Protein AF-A0A948IX74-F1 (afdb_monomer_lite)

Radius of gyration: 16.76 Å; chains: 1; bounding box: 31×43×62 Å

Secondary structure (DSSP, 8-state):
-----HHHHHHHHHHHHHHHHHHHHHH-TT-B--TT-SEEEEEPPTT--HHHHHHHHHTTT--EEEGGGG-SSSS---EEEEESSSSSSHHHHHHHHHHHHHHHHT--------

Sequence (114 aa):
KGFIGLGIARGHHQAEQIARRAIAAEVLPQARGAAEGIHVWLDLPAGWAPDRVHRLAQEKGLSLVTADAFAADPDHPNGLRISLGGPAKQAVLRGALEGVAALLGGGPALRVVV

Structure (mmCIF, N/CA/C/O backbone):
data_AF-A0A948IX74-F1
#
_entry.id   AF-A0A948IX74-F1
#
loop_
_atom_site.group_PDB
_atom_site.id
_atom_site.type_symbol
_atom_site.label_atom_id
_atom_site.label_alt_id
_atom_site.label_comp_id
_atom_site.label_asym_id
_atom_site.label_entity_id
_atom_site.label_seq_id
_atom_site.pdbx_PDB_ins_code
_atom_site.Cartn_x
_atom_site.Cartn_y
_atom_site.Cartn_z
_atom_site.occupancy
_atom_site.B_iso_or_equiv
_atom_site.auth_seq_id
_atom_site.auth_comp_id
_atom_site.auth_asym_id
_atom_site.auth_atom_id
_atom_site.pdbx_PDB_model_num
ATOM 1 N N . LYS A 1 1 ? 5.638 31.910 32.148 1.00 42.25 1 LYS A N 1
ATOM 2 C CA . LYS A 1 1 ? 4.473 31.465 31.337 1.00 42.25 1 LYS A CA 1
ATOM 3 C C . LYS A 1 1 ? 4.970 30.378 30.391 1.00 42.25 1 LYS A C 1
ATOM 5 O O . LYS A 1 1 ? 5.723 30.693 29.483 1.00 42.25 1 LYS A O 1
ATOM 10 N N . GLY A 1 2 ? 4.706 29.115 30.729 1.00 44.81 2 GLY A N 1
ATOM 11 C CA . GLY A 1 2 ? 5.376 27.946 30.153 1.00 44.81 2 GLY A CA 1
ATOM 12 C C . GLY A 1 2 ? 4.836 27.527 28.786 1.00 44.81 2 GLY A C 1
ATOM 13 O O . GLY A 1 2 ? 3.629 27.521 28.559 1.00 44.81 2 GLY A O 1
ATOM 14 N N . PHE A 1 3 ? 5.756 27.150 27.901 1.00 53.12 3 PHE A N 1
ATOM 15 C CA . PHE A 1 3 ? 5.497 26.428 26.660 1.00 53.12 3 PHE A CA 1
ATOM 16 C C . PHE A 1 3 ? 5.236 24.948 26.985 1.00 53.12 3 PHE A C 1
ATOM 18 O O . PHE A 1 3 ? 6.160 24.146 27.065 1.00 53.12 3 PHE A O 1
ATOM 25 N N . ILE A 1 4 ? 3.968 24.584 27.170 1.00 56.03 4 ILE A N 1
ATOM 26 C CA . ILE A 1 4 ? 3.495 23.194 27.320 1.00 56.03 4 ILE A CA 1
ATOM 27 C C . ILE A 1 4 ? 2.633 22.792 26.112 1.00 56.03 4 ILE A C 1
ATOM 29 O O . ILE A 1 4 ? 1.545 22.260 26.256 1.00 56.03 4 ILE A O 1
ATOM 33 N N . GLY A 1 5 ? 3.077 23.116 24.893 1.00 52.44 5 GLY A N 1
ATOM 34 C CA . GLY A 1 5 ? 2.332 22.799 23.661 1.00 52.44 5 GLY A CA 1
ATOM 35 C C . GLY A 1 5 ? 2.923 21.654 22.834 1.00 52.44 5 GLY A C 1
ATOM 36 O O . GLY A 1 5 ? 2.208 20.977 22.104 1.00 52.44 5 GLY A O 1
ATOM 37 N N . LEU A 1 6 ? 4.232 21.410 22.948 1.00 55.41 6 LEU A N 1
ATOM 38 C CA . LEU A 1 6 ? 4.956 20.574 21.984 1.00 55.41 6 LEU A CA 1
ATOM 39 C C . LEU A 1 6 ? 4.879 19.064 22.282 1.00 55.41 6 LEU A C 1
ATOM 41 O O . LEU A 1 6 ? 5.031 18.258 21.368 1.00 55.41 6 LEU A O 1
ATOM 45 N N . GLY A 1 7 ? 4.631 18.672 23.537 1.00 53.38 7 GLY A N 1
ATOM 46 C CA . GLY A 1 7 ? 4.565 17.260 23.947 1.00 53.38 7 GLY A CA 1
ATOM 47 C C . GLY A 1 7 ? 3.238 16.572 23.609 1.00 53.38 7 GLY A C 1
ATOM 48 O O . GLY A 1 7 ? 3.234 15.428 23.164 1.00 53.38 7 GLY A O 1
ATOM 49 N N . ILE A 1 8 ? 2.115 17.282 23.755 1.00 59.72 8 ILE A N 1
ATOM 50 C CA . ILE A 1 8 ? 0.769 16.699 23.601 1.00 59.72 8 ILE A CA 1
ATOM 51 C C . ILE A 1 8 ? 0.417 16.506 22.117 1.00 59.72 8 ILE A C 1
ATOM 53 O O . ILE A 1 8 ? -0.081 15.454 21.721 1.00 59.72 8 ILE A O 1
ATOM 57 N N . ALA A 1 9 ? 0.765 17.477 21.266 1.00 58.91 9 ALA A N 1
ATOM 58 C CA . ALA A 1 9 ? 0.553 17.380 19.821 1.00 58.91 9 ALA A CA 1
ATOM 59 C C . ALA A 1 9 ? 1.373 16.247 19.176 1.00 58.91 9 ALA A C 1
ATOM 61 O O . ALA A 1 9 ? 0.893 15.579 18.259 1.00 58.91 9 ALA A O 1
ATOM 62 N N . ARG A 1 10 ? 2.591 15.996 19.678 1.00 61.25 10 ARG A N 1
ATOM 63 C CA . ARG A 1 10 ? 3.461 14.924 19.178 1.00 61.25 10 ARG A CA 1
ATOM 64 C C . ARG A 1 10 ? 2.905 13.540 19.529 1.00 61.25 10 ARG A C 1
ATOM 66 O O . ARG A 1 10 ? 2.860 12.681 18.656 1.00 61.25 10 ARG A O 1
ATOM 73 N N . GLY A 1 11 ? 2.390 13.365 20.750 1.00 68.12 11 GLY A N 1
ATOM 74 C CA . GLY A 1 11 ? 1.770 12.110 21.193 1.00 68.12 11 GLY A CA 1
ATOM 75 C C . GLY A 1 11 ? 0.522 11.726 20.391 1.00 68.12 11 GLY A C 1
ATOM 76 O O . GLY A 1 11 ? 0.392 10.576 19.977 1.00 68.12 11 GLY A O 1
ATOM 77 N N . HIS A 1 12 ? -0.360 12.687 20.094 1.00 70.31 12 HIS A N 1
ATOM 78 C CA . HIS A 1 12 ? -1.544 12.428 19.260 1.00 70.31 12 HIS A CA 1
ATOM 79 C C . HIS A 1 12 ? -1.173 12.057 17.819 1.00 70.31 12 HIS A C 1
ATOM 81 O O . HIS A 1 12 ? -1.790 11.171 17.232 1.00 70.31 12 HIS A O 1
ATOM 87 N N . HIS A 1 13 ? -0.144 12.700 17.260 1.00 79.69 13 HIS A N 1
ATOM 88 C CA . HIS A 1 13 ? 0.338 12.375 15.922 1.00 79.69 13 HIS A CA 1
ATOM 89 C C . HIS A 1 13 ? 0.933 10.962 15.877 1.00 79.69 13 HIS A C 1
ATOM 91 O O . HIS A 1 13 ? 0.594 10.193 14.986 1.00 79.69 13 HIS A O 1
ATOM 97 N N . GLN A 1 14 ? 1.756 10.590 16.863 1.00 82.62 14 GLN A N 1
ATOM 98 C CA . GLN A 1 14 ? 2.343 9.248 16.954 1.00 82.62 14 GLN A CA 1
ATOM 99 C C . GLN A 1 14 ? 1.265 8.161 17.054 1.00 82.62 14 GLN A C 1
ATOM 101 O O . GLN A 1 14 ? 1.320 7.175 16.321 1.00 82.62 14 GLN A O 1
ATOM 106 N N . ALA A 1 15 ? 0.258 8.362 17.911 1.00 88.00 15 ALA A N 1
ATOM 107 C CA . ALA A 1 15 ? -0.841 7.414 18.081 1.00 88.00 15 ALA A CA 1
ATOM 108 C C . ALA A 1 15 ? -1.627 7.191 16.775 1.00 88.00 15 ALA A C 1
ATOM 110 O O . ALA A 1 15 ? -1.920 6.050 16.419 1.00 88.00 15 ALA A O 1
ATOM 111 N N . GLU A 1 16 ? -1.911 8.262 16.028 1.00 90.38 16 GLU A N 1
ATOM 112 C CA . GLU A 1 16 ? -2.589 8.164 14.731 1.00 90.38 16 GLU A CA 1
ATOM 113 C C . GLU A 1 16 ? -1.731 7.432 13.687 1.00 90.38 16 GLU A C 1
ATOM 115 O O . GLU A 1 16 ? -2.256 6.601 12.944 1.00 90.38 16 GLU A O 1
ATOM 120 N N . GLN A 1 17 ? -0.414 7.672 13.641 1.00 89.38 17 GLN A N 1
ATOM 121 C CA . GLN A 1 17 ? 0.458 6.948 12.708 1.00 89.38 17 GLN A CA 1
ATOM 122 C C . GLN A 1 17 ? 0.554 5.458 13.036 1.00 89.38 17 GLN A C 1
ATOM 124 O O . GLN A 1 17 ? 0.485 4.632 12.126 1.00 89.38 17 GLN A O 1
ATOM 129 N N . ILE A 1 18 ? 0.635 5.104 14.321 1.00 90.38 18 ILE A N 1
ATOM 130 C CA . ILE A 1 18 ? 0.624 3.706 14.768 1.00 90.38 18 ILE A CA 1
ATOM 131 C C . ILE A 1 18 ? -0.687 3.025 14.353 1.00 90.38 18 ILE A C 1
ATOM 133 O O . ILE A 1 18 ? -0.656 1.939 13.773 1.00 90.38 18 ILE A O 1
ATOM 137 N N . ALA A 1 19 ? -1.836 3.672 14.575 1.00 92.12 19 ALA A N 1
ATOM 138 C CA . ALA A 1 19 ? -3.138 3.129 14.185 1.00 92.12 19 ALA A CA 1
ATOM 139 C C . ALA A 1 19 ? -3.239 2.910 12.665 1.00 92.12 19 ALA A C 1
ATOM 141 O O . ALA A 1 19 ? -3.662 1.849 12.203 1.00 92.12 19 ALA A O 1
ATOM 142 N N . ARG A 1 20 ? -2.782 3.876 11.862 1.00 93.06 20 ARG A N 1
ATOM 143 C CA . ARG A 1 20 ? -2.747 3.751 10.395 1.00 93.06 20 ARG A CA 1
ATOM 144 C C . ARG A 1 20 ? -1.792 2.659 9.923 1.00 93.06 20 ARG A C 1
ATOM 146 O O . ARG A 1 20 ? -2.112 1.936 8.978 1.00 93.06 20 ARG A O 1
ATOM 153 N N . ARG A 1 21 ? -0.644 2.501 10.586 1.00 93.19 21 ARG A N 1
ATOM 154 C CA . ARG A 1 21 ? 0.311 1.428 10.294 1.00 93.19 21 ARG A CA 1
ATOM 155 C C . ARG A 1 21 ? -0.265 0.050 10.609 1.00 93.19 21 ARG A C 1
ATOM 157 O O . ARG A 1 21 ? -0.019 -0.873 9.828 1.00 93.19 21 ARG A O 1
ATOM 164 N N . ALA A 1 22 ? -1.025 -0.076 11.697 1.00 93.00 22 ALA A N 1
ATOM 165 C CA . ALA A 1 22 ? -1.719 -1.307 12.071 1.00 93.00 22 ALA A CA 1
ATOM 166 C C . ALA A 1 22 ? -2.755 -1.704 11.010 1.00 93.00 22 ALA A C 1
ATOM 168 O O . ALA 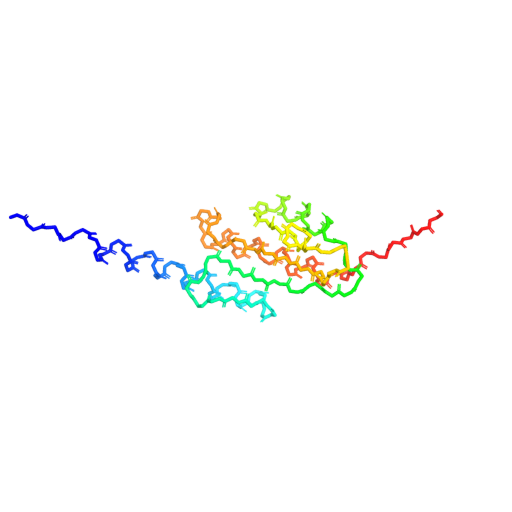A 1 22 ? -2.715 -2.827 10.519 1.00 93.00 22 ALA A O 1
ATOM 169 N N . ILE A 1 23 ? -3.577 -0.755 10.546 1.00 94.19 23 ILE A N 1
ATOM 170 C CA . ILE A 1 23 ? -4.521 -0.989 9.439 1.00 94.19 23 ILE A CA 1
ATOM 171 C C . ILE A 1 23 ? -3.786 -1.499 8.191 1.00 94.19 23 ILE A C 1
ATOM 173 O O . ILE A 1 23 ? -4.216 -2.468 7.570 1.00 94.19 23 ILE A O 1
ATOM 177 N N . ALA A 1 24 ? -2.656 -0.883 7.831 1.00 93.81 24 ALA A N 1
ATOM 178 C CA . ALA A 1 24 ? -1.862 -1.336 6.692 1.00 93.81 24 ALA A CA 1
ATOM 179 C C . ALA A 1 24 ? -1.301 -2.755 6.876 1.00 93.81 24 ALA A C 1
ATOM 181 O O . ALA A 1 24 ? -1.302 -3.521 5.919 1.00 93.81 24 ALA A O 1
ATOM 182 N N . ALA A 1 25 ? -0.847 -3.115 8.082 1.00 92.94 25 ALA A N 1
ATOM 183 C CA . ALA A 1 25 ? -0.351 -4.461 8.380 1.00 92.94 25 ALA A CA 1
ATOM 184 C C . ALA A 1 25 ? -1.456 -5.526 8.313 1.00 92.94 25 ALA A C 1
ATOM 186 O O . ALA A 1 25 ? -1.200 -6.633 7.854 1.00 92.94 25 ALA A O 1
ATOM 187 N N . GLU A 1 26 ? -2.671 -5.193 8.751 1.00 94.56 26 GLU A N 1
ATOM 188 C CA . GLU A 1 26 ? -3.818 -6.102 8.691 1.00 94.56 26 GLU A CA 1
ATOM 189 C C . GLU A 1 26 ? -4.270 -6.365 7.251 1.00 94.56 26 GLU A C 1
ATOM 191 O O . GLU A 1 26 ? -4.561 -7.501 6.889 1.00 94.56 26 GLU A O 1
ATOM 196 N N . VAL A 1 27 ? -4.343 -5.314 6.429 1.00 93.50 27 VAL A N 1
ATOM 197 C CA . VAL A 1 27 ? -4.901 -5.405 5.072 1.00 93.50 27 VAL A CA 1
ATOM 198 C C . VAL A 1 27 ? -3.862 -5.869 4.045 1.00 93.50 27 VAL A C 1
ATOM 200 O O . VAL A 1 27 ? -4.199 -6.575 3.098 1.00 93.50 27 VAL A O 1
ATOM 203 N N . LEU A 1 28 ? -2.597 -5.480 4.220 1.00 92.00 28 LEU A N 1
ATOM 204 C CA . LEU A 1 28 ? -1.482 -5.809 3.330 1.00 92.00 28 LEU A CA 1
ATOM 205 C C . LEU A 1 28 ? -0.324 -6.401 4.155 1.00 92.00 28 LEU A C 1
ATOM 207 O O . LEU A 1 28 ? 0.677 -5.717 4.384 1.00 92.00 28 LEU A O 1
ATOM 211 N N . PRO A 1 29 ? -0.418 -7.665 4.604 1.00 91.94 29 PRO A N 1
ATOM 212 C CA . PRO A 1 29 ? 0.562 -8.259 5.520 1.00 91.94 29 PRO A CA 1
ATOM 213 C C . PRO A 1 29 ? 1.980 -8.347 4.936 1.00 91.94 29 PRO A C 1
ATOM 215 O O . PRO A 1 29 ? 2.962 -8.318 5.673 1.00 91.94 29 PRO A O 1
ATOM 218 N N . GLN A 1 30 ? 2.106 -8.395 3.611 1.00 90.81 30 GLN A N 1
ATOM 219 C CA . GLN A 1 30 ? 3.384 -8.366 2.899 1.00 90.81 30 GLN A CA 1
ATOM 220 C C . GLN A 1 30 ? 4.012 -6.958 2.790 1.00 90.81 30 GLN A C 1
ATOM 222 O O . GLN A 1 30 ? 5.142 -6.831 2.320 1.00 90.81 30 GLN A O 1
ATOM 227 N N . ALA A 1 31 ? 3.311 -5.891 3.195 1.00 91.69 31 ALA A N 1
ATOM 228 C CA . ALA A 1 31 ? 3.835 -4.530 3.126 1.00 91.69 31 ALA A CA 1
ATOM 229 C C . ALA A 1 31 ? 4.791 -4.221 4.297 1.00 91.69 31 ALA A C 1
ATOM 231 O O . ALA A 1 31 ? 4.456 -4.352 5.481 1.00 91.69 31 ALA A O 1
ATOM 232 N N . ARG A 1 32 ? 5.986 -3.728 3.962 1.00 92.31 32 ARG A N 1
ATOM 233 C CA . ARG A 1 32 ? 7.081 -3.425 4.894 1.00 92.31 32 ARG A CA 1
ATOM 234 C C . ARG A 1 32 ? 7.242 -1.926 5.126 1.00 92.31 32 ARG A C 1
ATOM 236 O O . ARG A 1 32 ? 7.078 -1.119 4.223 1.00 92.31 32 ARG A O 1
ATOM 243 N N . GLY A 1 33 ? 7.581 -1.528 6.346 1.00 88.00 33 GLY A N 1
ATOM 244 C CA . GLY A 1 33 ? 7.759 -0.120 6.709 1.00 88.00 33 GLY A CA 1
ATOM 245 C C . GLY A 1 33 ? 7.956 0.052 8.209 1.00 88.00 33 GLY A C 1
ATOM 246 O O . GLY A 1 33 ? 7.581 -0.834 8.982 1.00 88.00 33 GLY A O 1
ATOM 247 N N . ALA A 1 34 ? 8.542 1.180 8.610 1.00 85.19 34 ALA A N 1
ATOM 248 C CA . ALA A 1 34 ? 8.788 1.501 10.014 1.00 85.19 34 ALA A CA 1
ATOM 249 C C . ALA A 1 34 ? 7.479 1.568 10.821 1.00 85.19 34 ALA A C 1
ATOM 251 O O . ALA A 1 34 ? 6.436 1.947 10.287 1.00 85.19 34 ALA A O 1
ATOM 252 N N . ALA A 1 35 ? 7.544 1.236 12.114 1.00 74.88 35 ALA A N 1
ATOM 253 C CA . ALA A 1 35 ? 6.376 1.211 13.003 1.00 74.88 35 ALA A CA 1
ATOM 254 C C . ALA A 1 35 ? 5.674 2.578 13.120 1.00 74.88 35 ALA A C 1
ATOM 256 O O . ALA A 1 35 ? 4.452 2.640 13.198 1.00 74.88 35 ALA A O 1
ATOM 257 N N . GLU A 1 36 ? 6.445 3.665 13.063 1.00 78.31 36 GLU A N 1
ATOM 258 C CA . GLU A 1 36 ? 5.951 5.050 13.110 1.00 78.31 36 GLU A CA 1
ATOM 259 C C . GLU A 1 36 ? 5.973 5.731 11.729 1.00 78.31 36 GLU A C 1
ATOM 261 O O . GLU A 1 36 ? 5.815 6.945 11.603 1.00 78.31 36 GLU A O 1
ATOM 266 N N . GLY A 1 37 ? 6.222 4.955 10.671 1.00 81.62 37 GLY A N 1
ATOM 267 C CA . GLY A 1 37 ? 6.331 5.463 9.314 1.00 81.62 37 GLY A CA 1
ATOM 268 C C . GLY A 1 37 ? 4.967 5.770 8.704 1.00 81.62 37 GLY A C 1
ATOM 269 O O . GLY A 1 37 ? 4.043 4.964 8.762 1.00 81.62 37 GLY A O 1
ATOM 270 N N . ILE A 1 38 ? 4.875 6.906 8.013 1.00 85.56 38 ILE A N 1
ATOM 271 C CA . ILE A 1 38 ? 3.689 7.287 7.228 1.00 85.56 38 ILE A CA 1
ATOM 272 C C . ILE A 1 38 ? 3.661 6.657 5.831 1.00 85.56 38 ILE A C 1
ATOM 274 O O . ILE A 1 38 ? 2.788 6.969 5.023 1.00 85.56 38 ILE A O 1
ATOM 278 N N . HIS A 1 39 ? 4.638 5.802 5.533 1.00 91.38 39 HIS A N 1
ATOM 279 C CA . HIS A 1 39 ? 4.761 5.098 4.270 1.00 91.38 39 HIS A CA 1
ATOM 280 C C . HIS A 1 39 ? 5.014 3.618 4.521 1.00 91.38 39 HIS A C 1
ATOM 282 O O . HIS A 1 39 ? 5.788 3.253 5.410 1.00 91.38 39 HIS A O 1
ATOM 288 N N . VAL A 1 40 ? 4.416 2.785 3.678 1.00 92.50 40 VAL A N 1
ATOM 289 C CA . VAL A 1 40 ? 4.771 1.371 3.557 1.00 92.50 40 VAL A CA 1
ATOM 290 C C . VAL A 1 40 ? 5.188 1.076 2.127 1.00 92.50 40 VAL A C 1
ATOM 292 O O . VAL A 1 40 ? 4.742 1.730 1.185 1.00 92.50 40 VAL A O 1
ATOM 295 N N . TRP A 1 41 ? 6.070 0.103 1.984 1.00 92.56 41 TRP A N 1
ATOM 296 C CA . TRP A 1 41 ? 6.510 -0.442 0.720 1.00 92.56 41 TRP A CA 1
ATOM 297 C C . TRP A 1 41 ? 5.862 -1.801 0.498 1.00 92.56 41 TRP A C 1
ATOM 299 O O . TRP A 1 41 ? 5.872 -2.647 1.390 1.00 92.56 41 TRP A O 1
ATOM 309 N N . LEU A 1 42 ? 5.324 -2.009 -0.692 1.00 90.62 42 LEU A N 1
ATOM 310 C CA . LEU A 1 42 ? 4.749 -3.267 -1.127 1.00 90.62 42 LEU A CA 1
ATOM 311 C C . LEU A 1 42 ? 5.500 -3.737 -2.367 1.00 90.62 42 LEU A C 1
ATOM 313 O O . LEU A 1 42 ? 5.421 -3.094 -3.412 1.00 90.62 42 LEU A O 1
ATOM 317 N N . ASP A 1 43 ? 6.222 -4.846 -2.246 1.00 88.88 43 ASP A N 1
ATOM 318 C CA . ASP A 1 43 ? 6.850 -5.490 -3.396 1.00 88.88 43 ASP A CA 1
ATOM 319 C C . ASP A 1 43 ? 5.750 -6.115 -4.276 1.00 88.88 43 ASP A C 1
ATOM 321 O O . ASP A 1 43 ? 4.828 -6.766 -3.774 1.00 88.88 43 ASP A O 1
ATOM 325 N N . LEU A 1 44 ? 5.808 -5.871 -5.587 1.00 83.12 44 LEU A N 1
ATOM 326 C CA . LEU A 1 44 ? 4.819 -6.391 -6.532 1.00 83.12 44 LEU A CA 1
ATOM 327 C C . LEU A 1 44 ? 5.308 -7.713 -7.141 1.00 83.12 44 LEU A C 1
ATOM 329 O O . LEU A 1 44 ? 6.454 -7.779 -7.589 1.00 83.12 44 LEU A O 1
ATOM 333 N N . PRO A 1 45 ? 4.456 -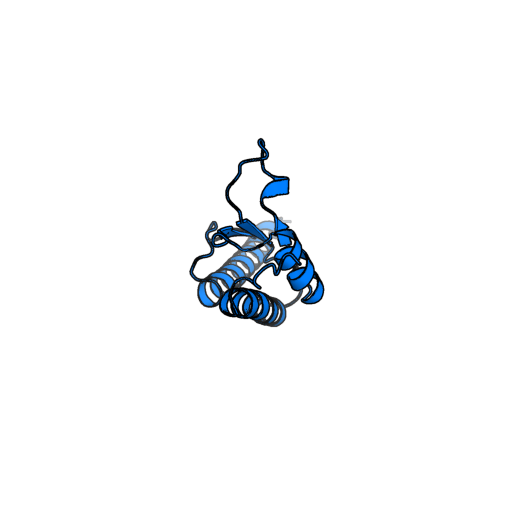8.754 -7.226 1.00 73.56 45 PRO A N 1
ATOM 334 C CA . PRO A 1 45 ? 4.819 -9.989 -7.910 1.00 73.56 45 PRO A CA 1
ATOM 335 C C . PRO A 1 45 ? 5.165 -9.754 -9.386 1.00 73.56 45 PRO A C 1
ATOM 337 O O . PRO A 1 45 ? 4.614 -8.859 -10.037 1.00 73.56 45 PRO A O 1
ATOM 340 N N . ALA A 1 46 ? 6.030 -10.610 -9.936 1.00 71.25 46 ALA A N 1
ATOM 341 C CA . ALA A 1 46 ? 6.359 -10.600 -11.358 1.00 71.25 46 ALA A CA 1
ATOM 342 C C . ALA A 1 46 ? 5.085 -10.705 -12.224 1.00 71.25 46 ALA A C 1
ATOM 344 O O . ALA A 1 46 ? 4.169 -11.465 -11.913 1.00 71.25 46 ALA A O 1
ATOM 345 N N . GLY A 1 47 ? 5.020 -9.923 -13.306 1.00 71.56 47 GLY A N 1
ATOM 346 C CA . GLY A 1 47 ? 3.861 -9.865 -14.210 1.00 71.56 47 GLY A CA 1
ATOM 347 C C . GLY A 1 47 ? 2.867 -8.731 -13.929 1.00 71.56 47 GLY A C 1
ATOM 348 O O . GLY A 1 47 ? 2.036 -8.431 -14.786 1.00 71.56 47 GLY A O 1
ATOM 349 N N . TRP A 1 48 ? 2.965 -8.045 -12.786 1.00 76.06 48 TRP A N 1
ATOM 350 C CA . TRP A 1 48 ? 2.212 -6.812 -12.544 1.00 76.06 48 TRP A CA 1
ATOM 351 C C . TRP A 1 48 ? 2.880 -5.606 -13.211 1.00 76.06 48 TRP A C 1
ATOM 353 O O . TRP A 1 48 ? 4.061 -5.348 -12.996 1.00 76.06 48 TRP A O 1
ATOM 363 N N . ALA A 1 49 ? 2.106 -4.845 -13.993 1.00 73.69 49 ALA A N 1
ATOM 364 C CA . ALA A 1 49 ? 2.545 -3.578 -14.577 1.00 73.69 49 ALA A CA 1
ATOM 365 C C . ALA A 1 49 ? 2.352 -2.428 -13.560 1.00 73.69 49 ALA A C 1
ATOM 367 O O . ALA A 1 49 ? 1.198 -2.149 -13.208 1.00 73.69 49 ALA A O 1
ATOM 368 N N . PRO A 1 50 ? 3.422 -1.746 -13.103 1.00 69.94 50 PRO A N 1
ATOM 369 C CA . PRO A 1 50 ? 3.345 -0.712 -12.064 1.00 69.94 50 PRO A CA 1
ATOM 370 C C . PRO A 1 50 ? 2.362 0.422 -12.386 1.00 69.94 50 PRO A C 1
ATOM 372 O O . PRO A 1 50 ? 1.546 0.775 -11.535 1.00 69.94 50 PRO A O 1
ATOM 375 N N . ASP A 1 51 ? 2.345 0.909 -13.631 1.00 71.88 51 ASP A N 1
ATOM 376 C CA . ASP A 1 51 ? 1.436 1.978 -14.082 1.00 71.88 51 ASP A CA 1
ATOM 377 C C . ASP A 1 51 ? -0.041 1.613 -13.936 1.00 71.88 51 ASP A C 1
ATOM 379 O O . ASP A 1 51 ? -0.882 2.443 -13.582 1.00 71.88 51 ASP A O 1
ATOM 383 N N . ARG A 1 52 ? -0.379 0.342 -14.186 1.00 73.44 52 ARG A N 1
ATOM 384 C CA . ARG A 1 52 ? -1.753 -0.148 -14.046 1.00 73.44 52 ARG A CA 1
ATOM 385 C C . ARG A 1 52 ? -2.179 -0.120 -12.585 1.00 73.44 52 ARG A C 1
ATOM 387 O O . ARG A 1 52 ? -3.301 0.289 -12.293 1.00 73.44 52 ARG A O 1
ATOM 394 N N . VAL A 1 53 ? -1.296 -0.538 -11.679 1.00 72.81 53 VAL A N 1
ATOM 395 C CA . VAL A 1 53 ? -1.585 -0.505 -10.241 1.00 72.81 53 VAL A CA 1
ATOM 396 C C . VAL A 1 53 ? -1.665 0.936 -9.740 1.00 72.81 53 VAL A C 1
ATOM 398 O O . VAL A 1 53 ? -2.593 1.263 -9.004 1.00 72.81 53 VAL A O 1
ATOM 401 N N . HIS A 1 54 ? -0.768 1.814 -10.201 1.00 75.88 54 HIS A N 1
ATOM 402 C CA . HIS A 1 54 ? -0.806 3.241 -9.889 1.00 75.88 54 HIS A CA 1
ATOM 403 C C . HIS A 1 54 ? -2.146 3.864 -10.289 1.00 75.88 54 HIS A C 1
ATOM 405 O O . HIS A 1 54 ? -2.826 4.461 -9.457 1.00 75.88 54 HIS A O 1
ATOM 411 N N . ARG A 1 55 ? -2.557 3.692 -11.550 1.00 76.81 55 ARG A N 1
ATOM 412 C CA . ARG A 1 55 ? -3.809 4.250 -12.071 1.00 76.81 55 ARG A CA 1
ATOM 413 C C . ARG A 1 55 ? -5.022 3.765 -11.280 1.00 76.81 55 ARG A C 1
ATOM 415 O O . ARG A 1 55 ? -5.847 4.575 -10.867 1.00 76.81 55 ARG A O 1
ATOM 422 N N . LEU A 1 56 ? -5.116 2.458 -11.042 1.00 70.81 56 LEU A N 1
ATOM 423 C CA . LEU A 1 56 ? -6.260 1.871 -10.341 1.00 70.81 56 LEU A CA 1
ATOM 424 C C . LEU A 1 56 ? -6.317 2.303 -8.871 1.00 70.81 56 LEU A C 1
ATOM 426 O O . LEU A 1 56 ? -7.403 2.434 -8.313 1.00 70.81 56 LEU A O 1
ATOM 430 N N . ALA A 1 57 ? -5.173 2.585 -8.246 1.00 72.50 57 ALA A N 1
ATOM 431 C CA . ALA A 1 57 ? -5.136 3.132 -6.897 1.00 72.50 57 ALA A CA 1
ATOM 432 C C . ALA A 1 57 ? -5.515 4.621 -6.832 1.00 72.50 57 ALA A C 1
ATOM 434 O O . ALA A 1 57 ? -6.227 5.018 -5.908 1.00 72.50 57 ALA A O 1
ATOM 435 N N . GLN A 1 58 ? -5.117 5.428 -7.823 1.00 73.88 58 GLN A N 1
ATOM 436 C CA . GLN A 1 58 ? -5.563 6.824 -7.943 1.00 73.88 58 GLN A CA 1
ATOM 437 C C . GLN A 1 58 ? -7.088 6.909 -8.095 1.00 73.88 58 GLN A C 1
ATOM 439 O O . GLN A 1 58 ? -7.732 7.715 -7.427 1.00 73.88 58 GLN A O 1
ATOM 444 N N . GLU A 1 59 ? -7.693 6.010 -8.879 1.00 73.62 59 GLU A N 1
ATOM 445 C CA . GLU A 1 59 ? -9.156 5.883 -9.002 1.00 73.62 59 GLU A CA 1
ATOM 446 C C . GLU A 1 59 ? -9.847 5.527 -7.664 1.00 73.62 59 GLU A C 1
ATOM 448 O O . GLU A 1 59 ? -11.042 5.769 -7.494 1.00 73.62 59 GLU A O 1
ATOM 453 N N . LYS A 1 60 ? -9.104 4.991 -6.684 1.00 67.38 60 LYS A N 1
ATOM 454 C CA . LYS A 1 60 ? -9.565 4.718 -5.308 1.00 67.38 60 LYS A CA 1
ATOM 455 C C . LYS A 1 60 ? -9.158 5.796 -4.295 1.00 67.38 60 LYS A C 1
ATOM 457 O O . LYS A 1 60 ? -9.407 5.625 -3.103 1.00 67.38 60 LYS A O 1
ATOM 462 N N . GLY A 1 61 ? -8.555 6.900 -4.741 1.00 65.50 61 GLY A N 1
ATOM 463 C CA . GLY A 1 61 ? -8.137 8.009 -3.881 1.00 65.50 61 GLY A CA 1
ATOM 464 C C . GLY A 1 61 ? -6.884 7.728 -3.046 1.00 65.50 61 GLY A C 1
ATOM 465 O O . GLY A 1 61 ? -6.658 8.408 -2.044 1.00 65.50 61 GLY A O 1
ATOM 466 N N . LEU A 1 62 ? -6.071 6.737 -3.428 1.00 69.44 62 LEU A N 1
ATOM 467 C CA . LEU A 1 62 ? -4.766 6.500 -2.813 1.00 69.44 62 LEU A CA 1
ATOM 468 C C . LEU A 1 62 ? -3.665 7.219 -3.577 1.00 69.44 62 LEU A C 1
ATOM 470 O O . LEU A 1 62 ? -3.511 7.053 -4.784 1.00 69.44 62 LEU A O 1
ATOM 474 N N . SER A 1 63 ? -2.829 7.934 -2.826 1.00 74.00 63 SER A N 1
ATOM 475 C CA . SER A 1 63 ? -1.553 8.418 -3.336 1.00 74.00 63 SER A CA 1
ATOM 476 C C . SER A 1 63 ? -0.524 7.294 -3.257 1.00 74.00 63 SER A C 1
ATOM 478 O O . SER A 1 63 ? -0.071 6.917 -2.168 1.00 74.00 63 SER A O 1
ATOM 480 N N . LEU A 1 64 ? -0.195 6.743 -4.423 1.00 79.44 64 LEU A N 1
ATOM 481 C CA . LEU A 1 64 ? 0.858 5.753 -4.604 1.00 79.44 64 LEU A CA 1
ATOM 482 C C . LEU A 1 64 ? 2.016 6.353 -5.390 1.00 79.44 64 LEU A C 1
ATOM 484 O O . LEU A 1 64 ? 1.818 7.190 -6.267 1.00 79.44 64 LEU A O 1
ATOM 488 N N . VAL A 1 65 ? 3.223 5.875 -5.110 1.00 79.25 65 VAL A N 1
ATOM 489 C CA . VAL A 1 65 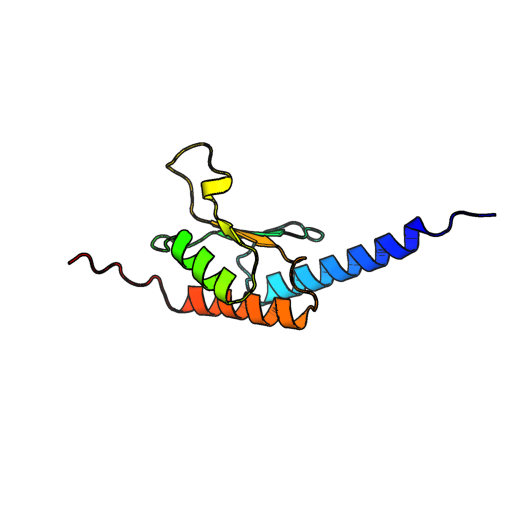? 4.395 6.120 -5.952 1.00 79.25 65 VAL A CA 1
ATOM 490 C C . VAL A 1 65 ? 4.982 4.774 -6.346 1.00 79.25 65 VAL A C 1
ATOM 492 O O . VAL A 1 65 ? 5.185 3.912 -5.492 1.00 79.25 65 VAL A O 1
ATOM 495 N N . THR A 1 66 ? 5.204 4.578 -7.637 1.00 82.81 66 THR A N 1
ATOM 496 C CA . THR A 1 66 ? 5.780 3.357 -8.205 1.00 82.81 66 THR A CA 1
ATOM 497 C C . THR A 1 66 ? 7.300 3.337 -8.030 1.00 82.81 66 THR A C 1
ATOM 499 O O . THR A 1 66 ? 7.924 4.370 -7.779 1.00 82.81 66 THR A O 1
ATOM 502 N N . ALA A 1 67 ? 7.898 2.144 -8.068 1.00 80.19 67 ALA A N 1
ATOM 503 C CA . ALA A 1 67 ? 9.317 1.958 -7.765 1.00 80.19 67 ALA A CA 1
ATOM 504 C C . ALA A 1 67 ? 10.276 2.659 -8.741 1.00 80.19 67 ALA A C 1
ATOM 506 O O . ALA A 1 67 ? 11.347 3.083 -8.316 1.00 80.19 67 ALA A O 1
ATOM 507 N N . ASP A 1 68 ? 9.871 2.837 -9.997 1.00 77.25 68 ASP A N 1
ATOM 508 C CA . ASP A 1 68 ? 10.629 3.521 -11.052 1.00 77.25 68 ASP A CA 1
ATOM 509 C C . ASP A 1 68 ? 10.978 4.967 -10.681 1.00 77.25 68 ASP A C 1
ATOM 511 O O . ASP A 1 68 ? 12.076 5.429 -10.973 1.00 77.25 68 ASP A O 1
ATOM 515 N N . ALA A 1 69 ? 10.119 5.651 -9.916 1.00 80.94 69 ALA A N 1
ATOM 516 C CA . ALA A 1 69 ? 10.400 6.996 -9.411 1.00 80.94 69 ALA A CA 1
ATOM 517 C C . ALA A 1 69 ? 11.617 7.067 -8.462 1.00 80.94 69 ALA A C 1
ATOM 519 O O . ALA A 1 69 ? 12.100 8.161 -8.167 1.00 80.94 69 ALA A O 1
ATOM 520 N N . PHE A 1 70 ? 12.090 5.925 -7.952 1.00 79.44 70 PHE A N 1
ATOM 521 C CA . PHE A 1 70 ? 13.261 5.814 -7.074 1.00 79.44 70 PHE A CA 1
ATOM 522 C C . PHE A 1 70 ? 14.397 4.990 -7.691 1.00 79.44 70 PHE A C 1
ATOM 524 O O . PHE A 1 70 ? 15.436 4.827 -7.050 1.00 79.44 70 PHE A O 1
ATOM 531 N N . ALA A 1 71 ? 14.204 4.436 -8.889 1.00 81.62 71 ALA A N 1
ATOM 532 C CA . ALA A 1 71 ? 15.168 3.550 -9.516 1.00 81.62 71 ALA A CA 1
ATOM 533 C C . ALA A 1 71 ? 16.313 4.349 -10.151 1.00 81.62 71 ALA A C 1
ATOM 535 O O . ALA A 1 71 ? 16.093 5.340 -10.845 1.00 81.62 71 ALA A O 1
ATOM 536 N N . ALA A 1 72 ? 17.549 3.911 -9.908 1.00 82.44 72 ALA A N 1
ATOM 537 C CA . ALA A 1 72 ? 18.733 4.473 -10.561 1.00 82.44 72 ALA A CA 1
ATOM 538 C C . ALA A 1 72 ? 18.998 3.844 -11.941 1.00 82.44 72 ALA A C 1
ATOM 540 O O . ALA A 1 72 ? 19.696 4.442 -12.755 1.00 82.44 72 ALA A O 1
ATOM 541 N N . ASP A 1 73 ? 18.442 2.655 -12.187 1.00 81.31 73 ASP A N 1
ATOM 542 C CA . ASP A 1 73 ? 18.603 1.872 -13.410 1.00 81.31 73 ASP A CA 1
ATOM 543 C C . ASP A 1 73 ? 17.226 1.376 -13.901 1.00 81.31 73 ASP A C 1
ATOM 545 O O . ASP A 1 73 ? 16.344 1.138 -13.065 1.00 81.31 73 ASP A O 1
ATOM 549 N N . PRO A 1 74 ? 17.011 1.225 -15.223 1.00 74.56 74 PRO A N 1
ATOM 550 C CA . PRO A 1 74 ? 15.794 0.628 -15.770 1.00 74.56 74 PRO A CA 1
ATOM 551 C C . PRO A 1 74 ? 15.502 -0.799 -15.279 1.00 74.56 74 PRO A C 1
ATOM 553 O O . PRO A 1 74 ? 14.334 -1.184 -15.245 1.00 74.56 74 PRO A O 1
ATOM 556 N N . ASP A 1 75 ? 16.523 -1.580 -14.910 1.00 79.81 75 ASP A N 1
ATOM 557 C CA . ASP A 1 75 ? 16.350 -2.909 -14.318 1.00 79.81 75 ASP A CA 1
ATOM 558 C C . ASP A 1 75 ? 16.223 -2.806 -12.790 1.00 79.81 75 ASP A C 1
ATOM 560 O O . ASP A 1 75 ? 17.204 -2.813 -12.042 1.00 79.81 75 ASP A O 1
ATOM 564 N N . HIS A 1 76 ? 14.986 -2.670 -12.307 1.00 78.12 76 HIS A N 1
ATOM 565 C CA . HIS A 1 76 ? 14.690 -2.583 -10.880 1.00 78.12 76 HIS A CA 1
ATOM 566 C C . HIS A 1 76 ? 13.512 -3.485 -10.486 1.00 78.12 76 HIS A C 1
ATOM 568 O O . HIS A 1 76 ? 12.589 -3.708 -11.274 1.00 78.12 76 HIS A O 1
ATOM 574 N N . PRO A 1 77 ? 13.476 -3.988 -9.237 1.00 76.19 77 PRO A N 1
ATOM 575 C CA . PRO A 1 77 ? 12.321 -4.728 -8.751 1.00 76.19 77 PRO A CA 1
ATOM 576 C C . PRO A 1 77 ? 11.072 -3.837 -8.723 1.00 76.19 77 PRO A C 1
ATOM 578 O O . PRO A 1 77 ? 11.122 -2.665 -8.330 1.00 76.19 77 PRO A O 1
ATOM 581 N N . ASN A 1 78 ? 9.932 -4.408 -9.116 1.00 84.00 78 ASN A N 1
ATOM 582 C CA . ASN A 1 78 ? 8.651 -3.713 -9.069 1.00 84.00 78 ASN A CA 1
ATOM 583 C C . ASN A 1 78 ? 8.159 -3.572 -7.626 1.00 84.00 78 ASN A C 1
ATOM 585 O O . ASN A 1 78 ? 8.186 -4.513 -6.833 1.00 84.00 78 ASN A O 1
ATOM 589 N N . GLY A 1 79 ? 7.622 -2.402 -7.303 1.00 86.75 79 GLY A N 1
ATOM 590 C CA . GLY A 1 79 ? 7.067 -2.133 -5.987 1.00 86.75 79 GLY A CA 1
ATOM 591 C C . GLY A 1 79 ? 6.298 -0.824 -5.933 1.00 86.75 79 GLY A C 1
ATOM 592 O O . GLY A 1 79 ? 6.289 -0.037 -6.884 1.00 86.75 79 GLY A O 1
ATOM 593 N N . LEU A 1 80 ? 5.620 -0.619 -4.810 1.00 87.19 80 LEU A N 1
ATOM 594 C CA . LEU A 1 80 ? 4.785 0.544 -4.548 1.00 87.19 80 LEU A CA 1
ATOM 595 C C . LEU A 1 80 ? 5.105 1.115 -3.176 1.00 87.19 80 LEU A C 1
ATOM 597 O O . LEU A 1 80 ? 5.033 0.414 -2.167 1.00 87.19 80 LEU A O 1
ATOM 601 N N . ARG A 1 81 ? 5.354 2.421 -3.127 1.00 90.69 81 ARG A N 1
ATOM 602 C CA . ARG A 1 81 ? 5.310 3.201 -1.895 1.00 90.69 81 ARG A CA 1
ATOM 603 C C . ARG A 1 81 ? 3.898 3.742 -1.699 1.00 90.69 81 ARG A C 1
ATOM 605 O O . ARG A 1 81 ? 3.415 4.538 -2.502 1.00 90.69 81 ARG A O 1
ATOM 612 N N . ILE A 1 82 ? 3.260 3.346 -0.607 1.00 89.44 82 ILE A N 1
ATOM 613 C CA . ILE A 1 82 ? 1.897 3.736 -0.236 1.00 89.44 82 ILE A CA 1
ATOM 614 C C . ILE A 1 82 ? 1.977 4.771 0.885 1.00 89.44 82 ILE A C 1
ATOM 616 O O . ILE A 1 82 ? 2.597 4.501 1.915 1.00 89.44 82 ILE A O 1
ATOM 620 N N . SER A 1 83 ? 1.355 5.943 0.715 1.00 90.25 83 SER A N 1
ATOM 621 C CA . SER A 1 83 ? 1.224 6.923 1.802 1.00 90.25 83 SER A CA 1
ATOM 622 C C . SER A 1 83 ? 0.001 6.632 2.666 1.00 90.25 83 SER A C 1
ATOM 624 O O . SER A 1 83 ? -1.124 6.563 2.174 1.00 90.25 83 SER A O 1
ATOM 626 N N . LEU A 1 84 ? 0.214 6.503 3.974 1.00 90.56 84 LEU A N 1
ATOM 627 C CA . LEU A 1 84 ? -0.838 6.242 4.956 1.00 90.56 84 LEU A CA 1
ATOM 628 C C . LEU A 1 84 ? -1.493 7.531 5.473 1.00 90.56 84 LEU A C 1
ATOM 630 O O . LEU A 1 84 ? -2.599 7.492 6.009 1.00 90.56 84 LEU A O 1
ATOM 634 N N . GLY A 1 85 ? -0.822 8.676 5.316 1.00 87.50 85 GLY A N 1
ATOM 635 C CA . GLY A 1 85 ? -1.269 9.970 5.840 1.00 87.50 85 GLY A CA 1
ATOM 636 C C . GLY A 1 85 ? -2.267 10.722 4.955 1.00 87.50 85 GLY A C 1
ATOM 637 O O . GLY A 1 85 ? -2.893 11.661 5.431 1.00 87.50 85 GLY A O 1
ATOM 638 N N . GLY A 1 86 ? -2.427 10.326 3.687 1.00 82.19 86 GLY A N 1
ATOM 639 C CA . GLY A 1 86 ? -3.273 11.041 2.720 1.00 82.19 86 GLY A CA 1
ATOM 640 C C . GLY A 1 86 ? -4.771 11.047 3.070 1.00 82.19 86 GLY A C 1
ATOM 641 O O . GLY A 1 86 ? -5.374 12.119 3.115 1.00 82.19 86 GLY A O 1
ATOM 642 N N . PRO A 1 87 ? -5.400 9.884 3.335 1.00 84.50 87 PRO A N 1
ATOM 643 C CA . PRO A 1 87 ? -6.830 9.830 3.638 1.00 84.50 87 PRO A CA 1
ATOM 644 C C . PRO A 1 87 ? -7.202 10.523 4.958 1.00 84.50 87 PRO A C 1
ATOM 646 O O . PRO A 1 87 ? -6.590 10.277 5.998 1.00 84.50 87 PRO A O 1
ATOM 649 N N . ALA A 1 88 ? -8.278 11.317 4.956 1.00 84.44 88 ALA A N 1
ATOM 650 C CA . ALA A 1 88 ? -8.703 12.097 6.126 1.00 84.44 88 ALA A CA 1
ATOM 651 C C . ALA A 1 88 ? -9.150 11.246 7.332 1.00 84.44 88 ALA A C 1
ATOM 653 O O . ALA A 1 88 ? -9.044 11.689 8.471 1.00 84.44 88 ALA A O 1
ATOM 654 N N . LYS A 1 89 ? -9.653 10.025 7.100 1.00 90.19 89 LYS A N 1
ATOM 655 C CA . LYS A 1 89 ? -10.137 9.111 8.150 1.00 90.19 89 LYS A CA 1
ATOM 656 C C . LYS A 1 89 ? -9.540 7.717 7.981 1.00 90.19 89 LYS A C 1
ATOM 658 O O . LYS A 1 89 ? -9.397 7.242 6.855 1.00 90.19 89 LYS A O 1
ATOM 663 N N . GLN A 1 90 ? -9.315 7.027 9.098 1.00 92.75 90 GLN A N 1
ATOM 664 C CA . GLN A 1 90 ? -8.826 5.643 9.128 1.00 92.75 90 GLN A CA 1
ATOM 665 C C . GLN A 1 90 ? -9.708 4.667 8.325 1.00 92.75 90 GLN A C 1
ATOM 667 O O . GLN A 1 90 ? -9.189 3.802 7.629 1.00 92.75 90 GLN A O 1
ATOM 672 N N . ALA A 1 91 ? -11.035 4.840 8.344 1.00 91.94 91 ALA A N 1
ATOM 673 C CA . ALA A 1 91 ? -11.954 4.007 7.560 1.00 91.94 91 ALA A CA 1
ATOM 674 C C . ALA A 1 91 ? -11.764 4.165 6.039 1.00 91.94 91 ALA A C 1
ATOM 676 O O . ALA A 1 91 ? -11.842 3.187 5.301 1.00 91.94 91 ALA A O 1
ATOM 677 N N . VAL A 1 92 ? -11.467 5.386 5.573 1.00 89.19 92 VAL A N 1
ATOM 678 C CA . VAL A 1 92 ? -11.179 5.650 4.153 1.00 89.19 92 VAL A CA 1
ATOM 679 C C . VAL A 1 92 ? -9.849 5.006 3.765 1.00 89.19 92 VAL A C 1
ATOM 681 O O . VAL A 1 92 ? -9.763 4.375 2.717 1.00 89.19 92 VAL A O 1
ATOM 684 N N . LEU A 1 93 ? -8.838 5.103 4.637 1.00 91.25 93 LEU A N 1
ATOM 685 C CA . LEU A 1 93 ? -7.564 4.407 4.451 1.00 91.25 93 LEU A CA 1
ATOM 686 C C . LEU A 1 93 ? -7.772 2.891 4.327 1.00 91.25 93 LEU A C 1
ATOM 688 O O . LEU A 1 93 ? -7.287 2.302 3.366 1.00 91.25 93 LEU A O 1
ATOM 692 N N . ARG A 1 94 ? -8.518 2.275 5.254 1.00 93.81 94 ARG A N 1
ATOM 693 C CA . ARG A 1 94 ? -8.821 0.836 5.220 1.00 93.81 94 ARG A CA 1
ATOM 694 C C . ARG A 1 94 ? -9.461 0.424 3.896 1.00 93.81 94 ARG A C 1
ATOM 696 O O . ARG A 1 94 ? -8.907 -0.431 3.216 1.00 93.81 94 ARG A O 1
ATOM 703 N N . GLY A 1 95 ? -10.570 1.057 3.507 1.00 89.81 95 GLY A N 1
ATOM 704 C CA . GLY A 1 95 ? -11.290 0.677 2.287 1.00 89.81 95 GLY A CA 1
ATOM 705 C C . GLY A 1 95 ? -10.441 0.829 1.023 1.00 89.81 95 GLY A C 1
ATOM 706 O O . GLY A 1 95 ? -10.535 0.029 0.093 1.00 89.81 95 GLY A O 1
ATOM 707 N N . ALA A 1 96 ? -9.556 1.823 0.993 1.00 87.19 96 ALA A N 1
ATOM 708 C CA . ALA A 1 96 ? -8.669 2.001 -0.141 1.00 87.19 96 ALA A CA 1
ATOM 709 C C . ALA A 1 96 ? -7.552 0.937 -0.182 1.00 87.19 96 ALA A C 1
ATOM 711 O O . ALA A 1 96 ? -7.265 0.395 -1.251 1.00 87.19 96 ALA A O 1
ATOM 712 N N . LEU A 1 97 ? -6.967 0.581 0.969 1.00 90.31 97 LEU A N 1
ATOM 713 C CA . LEU A 1 97 ? -6.006 -0.525 1.079 1.00 90.31 97 LEU A CA 1
ATOM 714 C C . LEU A 1 97 ? -6.645 -1.873 0.714 1.00 90.31 97 LEU A C 1
ATOM 716 O O . LEU A 1 97 ? -6.016 -2.679 0.034 1.00 90.31 97 LEU A O 1
ATOM 720 N N . GLU A 1 98 ? -7.901 -2.102 1.108 1.00 91.00 98 GLU A N 1
ATOM 721 C CA . GLU A 1 98 ? -8.670 -3.296 0.732 1.00 91.00 98 GLU A CA 1
ATOM 722 C C . GLU A 1 98 ? -8.877 -3.351 -0.785 1.00 91.00 98 GLU A C 1
ATOM 724 O O . GLU A 1 98 ? -8.747 -4.412 -1.392 1.00 91.00 98 GLU A O 1
ATOM 729 N N . GLY A 1 99 ? -9.106 -2.200 -1.425 1.00 85.44 99 GLY A N 1
ATOM 730 C CA . GLY A 1 99 ? -9.141 -2.085 -2.882 1.00 85.44 99 GLY A CA 1
ATOM 731 C C . GLY A 1 99 ? -7.822 -2.489 -3.549 1.00 85.44 99 GLY A C 1
ATOM 732 O O . GLY A 1 99 ? -7.843 -3.198 -4.555 1.00 85.44 99 GLY A O 1
ATOM 733 N N . VAL A 1 100 ? -6.678 -2.096 -2.978 1.00 84.38 100 VAL A N 1
ATOM 734 C CA . VAL A 1 100 ? -5.351 -2.538 -3.449 1.00 84.38 100 VAL A CA 1
ATOM 735 C C . VAL A 1 100 ? -5.166 -4.042 -3.245 1.00 84.38 100 VAL A C 1
ATOM 737 O O . VAL A 1 100 ? -4.707 -4.726 -4.156 1.00 84.38 100 VAL A O 1
ATOM 740 N N . ALA A 1 101 ? -5.551 -4.583 -2.088 1.00 87.25 101 ALA A N 1
ATOM 741 C CA . ALA A 1 101 ? -5.456 -6.015 -1.814 1.00 87.25 101 ALA A CA 1
ATOM 742 C C . ALA A 1 101 ? -6.310 -6.838 -2.796 1.00 87.25 101 ALA A C 1
ATOM 744 O O . ALA A 1 101 ? -5.821 -7.802 -3.385 1.00 87.25 101 ALA A O 1
ATOM 745 N N . ALA A 1 102 ? -7.556 -6.418 -3.031 1.00 84.56 102 ALA A N 1
ATOM 746 C CA . ALA A 1 102 ? -8.467 -7.055 -3.978 1.00 84.56 102 ALA A CA 1
ATOM 747 C C . ALA A 1 102 ? -7.938 -6.999 -5.416 1.00 84.56 102 ALA A C 1
ATOM 749 O O . ALA A 1 102 ? -8.015 -7.991 -6.140 1.00 84.56 102 ALA A O 1
ATOM 750 N N . LEU A 1 103 ? -7.358 -5.862 -5.815 1.00 79.25 103 LEU A N 1
ATOM 751 C CA . LEU A 1 103 ? -6.696 -5.723 -7.106 1.00 79.25 103 LEU A CA 1
ATOM 752 C C . LEU A 1 103 ? -5.616 -6.796 -7.274 1.00 79.25 103 LEU A C 1
ATOM 754 O O . LEU A 1 103 ? -5.638 -7.539 -8.249 1.00 79.25 103 LEU A O 1
ATOM 758 N N . LEU A 1 104 ? -4.699 -6.892 -6.311 1.00 79.81 104 LEU A N 1
ATOM 759 C CA . LEU A 1 104 ? -3.570 -7.818 -6.372 1.00 79.81 104 LEU A CA 1
ATOM 760 C C . LEU A 1 104 ? -4.004 -9.289 -6.277 1.00 79.81 104 LEU A C 1
ATOM 762 O O . LEU A 1 104 ? -3.372 -10.150 -6.890 1.00 79.81 104 LEU A O 1
ATOM 766 N N . GLY A 1 105 ? -5.102 -9.572 -5.570 1.00 79.19 105 GLY A N 1
ATOM 767 C CA . GLY A 1 105 ? -5.714 -10.900 -5.487 1.00 79.19 105 GLY A CA 1
ATOM 768 C C . GLY A 1 105 ? -6.397 -11.366 -6.779 1.00 79.19 105 GLY A C 1
ATOM 769 O O . GLY A 1 105 ? -6.528 -12.568 -6.989 1.00 79.19 105 GLY A O 1
ATOM 770 N N . GLY A 1 106 ? -6.780 -10.447 -7.674 1.00 70.19 106 GLY A N 1
ATOM 771 C CA . GLY A 1 106 ? -7.390 -10.762 -8.975 1.00 70.19 106 GLY A CA 1
ATOM 772 C C . GLY A 1 106 ? -6.428 -11.340 -10.024 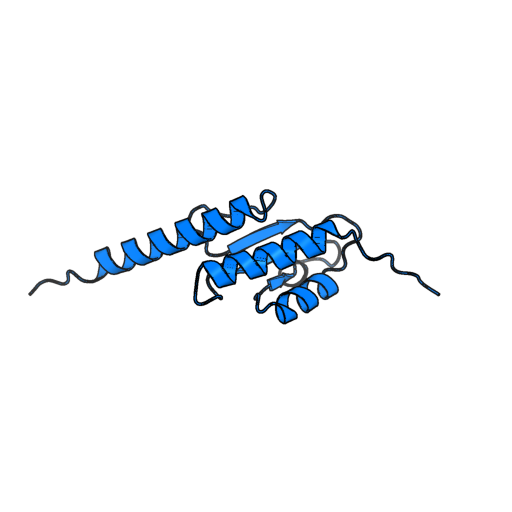1.00 70.19 106 GLY A C 1
ATOM 773 O O . GLY A 1 106 ? -6.862 -11.676 -11.124 1.00 70.19 106 GLY A O 1
ATOM 774 N N . GLY A 1 107 ? -5.137 -11.463 -9.692 1.00 61.97 107 GLY A N 1
ATOM 775 C CA . GLY A 1 107 ? -4.083 -11.926 -10.593 1.00 61.97 107 GLY A CA 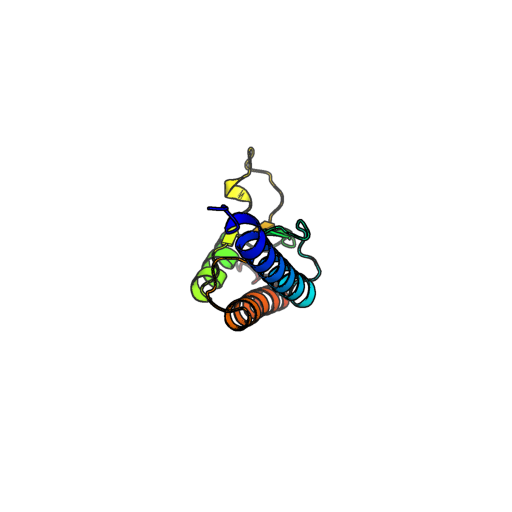1
ATOM 776 C C . GLY A 1 107 ? -3.635 -10.859 -11.603 1.00 61.97 107 GLY A C 1
ATOM 777 O O . GLY A 1 107 ? -4.376 -9.917 -11.901 1.00 61.97 107 GLY A O 1
ATOM 778 N N . PRO A 1 108 ? -2.404 -10.964 -12.140 1.00 57.91 108 PRO A N 1
ATOM 779 C CA . PRO A 1 108 ? -1.951 -10.057 -13.182 1.00 57.91 108 PRO A CA 1
ATOM 780 C C . PRO A 1 108 ? -2.831 -10.272 -14.413 1.00 57.91 108 PRO A C 1
ATOM 782 O O . PRO A 1 108 ? -2.932 -11.381 -14.937 1.00 57.91 108 PRO A O 1
ATOM 785 N N . ALA A 1 109 ? -3.492 -9.215 -14.882 1.00 55.22 109 ALA A N 1
ATOM 786 C CA . ALA A 1 109 ? -4.230 -9.294 -16.131 1.00 55.22 109 ALA A CA 1
ATOM 787 C C . ALA A 1 109 ? -3.249 -9.661 -17.249 1.00 55.22 109 ALA A C 1
ATOM 789 O O . ALA A 1 109 ? -2.343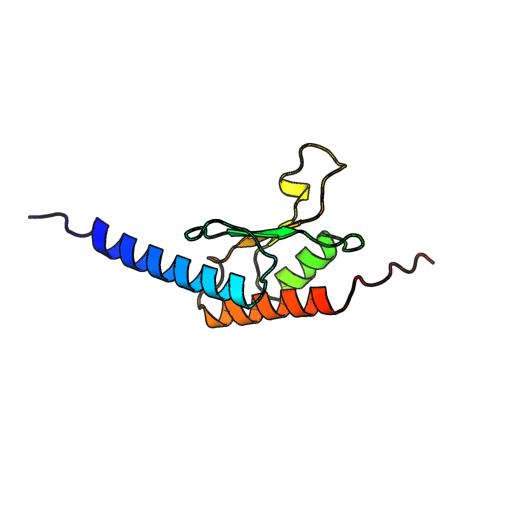 -8.882 -17.556 1.00 55.22 109 ALA A O 1
ATOM 790 N N . LEU A 1 110 ? -3.430 -10.851 -17.823 1.00 51.09 110 LEU A N 1
ATOM 791 C CA . LEU A 1 110 ? -2.652 -11.333 -18.955 1.00 51.09 110 LEU A CA 1
ATOM 792 C C . LEU A 1 110 ? -2.627 -10.238 -20.026 1.00 51.09 110 LEU A C 1
ATOM 794 O O . LEU A 1 110 ? -3.672 -9.834 -20.542 1.00 51.09 110 LEU A O 1
ATOM 798 N N . ARG A 1 111 ? -1.431 -9.732 -20.351 1.00 49.78 111 ARG A N 1
ATOM 799 C CA . ARG A 1 111 ? -1.233 -8.976 -21.589 1.00 49.78 111 ARG A CA 1
ATOM 800 C C . ARG A 1 111 ? -1.483 -9.961 -22.728 1.00 49.78 111 ARG A C 1
ATOM 802 O O . ARG A 1 111 ? -0.610 -10.759 -23.049 1.00 49.78 111 ARG A O 1
ATOM 809 N N . VAL A 1 112 ? -2.674 -9.919 -23.318 1.00 42.41 112 VAL A N 1
ATOM 810 C CA . VAL A 1 112 ? -2.887 -10.488 -24.649 1.00 42.41 112 VAL A CA 1
ATOM 811 C C . VAL A 1 112 ? -2.239 -9.510 -25.618 1.00 42.41 112 VAL A C 1
ATOM 813 O O . VAL A 1 112 ? -2.752 -8.415 -25.839 1.00 42.41 112 VAL A O 1
ATOM 816 N N . VAL A 1 113 ? -1.059 -9.869 -26.111 1.00 41.22 113 VAL A N 1
ATOM 817 C CA . VAL A 1 113 ? -0.472 -9.217 -27.281 1.00 41.22 113 VAL A CA 1
ATOM 818 C C . VAL A 1 113 ? -1.150 -9.870 -28.485 1.00 41.22 113 VAL A C 1
ATOM 820 O O . VAL A 1 113 ? -0.993 -11.075 -28.677 1.00 41.22 113 VAL A O 1
ATOM 823 N N . VAL A 1 114 ? -1.980 -9.105 -29.200 1.00 38.91 114 VAL A N 1
ATOM 824 C CA . VAL A 1 114 ? -2.513 -9.475 -30.525 1.00 38.91 114 VAL A CA 1
ATOM 825 C C . VAL A 1 114 ? -1.527 -9.003 -31.579 1.00 38.91 114 VAL A C 1
ATOM 827 O O . VAL A 1 114 ? -1.024 -7.868 -31.410 1.00 38.91 114 VAL A O 1
#

Foldseek 3Di:
DDDPPPVVVVVVLQVVQQLLVVLLCVLPVQWDDDNSDQKTKHFADPLADQVVLCVQLVVLVWDKDWCVVVDPDPPDGTMIITGSPRDPDSVSSNVSSNSSSVVSVVPRDDPPDD

pLDDT: mean 78.32, std 13.83, range [38.91, 94.56]